Protein AF-A0A0B7BXR9-F1 (afdb_monomer_lite)

Foldseek 3Di:
DPPPPPVPPPPCPVPDDPPDPDDDDDDPVPDDPVNVVVVVVVVLCVVQVPFDLAADPLRQVLQVPDPHRCRVVVVVVLVVVLVVQLVVQCVVPVDPCRNVVSNVVSSSVSSVVNVVSSVVSVVVVVVVD

Structure (mmCIF, N/CA/C/O backbone):
data_AF-A0A0B7BXR9-F1
#
_entry.id   AF-A0A0B7BXR9-F1
#
loop_
_atom_site.group_PDB
_atom_site.id
_atom_site.type_symbol
_atom_site.label_atom_id
_atom_site.label_alt_id
_atom_site.label_comp_id
_atom_site.label_asym_id
_atom_site.label_entity_id
_atom_site.label_seq_id
_atom_site.pdbx_PDB_ins_code
_atom_site.Cartn_x
_atom_site.Cartn_y
_atom_site.Cartn_z
_atom_site.occupancy
_atom_site.B_iso_or_equiv
_atom_site.auth_seq_id
_atom_site.auth_comp_id
_atom_site.auth_asym_id
_atom_site.auth_atom_id
_atom_site.pdbx_PDB_model_num
ATOM 1 N N . ILE A 1 1 ? -30.630 -7.527 -10.917 1.00 45.28 1 ILE A N 1
ATOM 2 C CA . ILE A 1 1 ? -30.627 -7.238 -9.458 1.00 45.28 1 ILE A CA 1
ATOM 3 C C . ILE A 1 1 ? -29.203 -6.963 -8.946 1.00 45.28 1 ILE A C 1
ATOM 5 O O . ILE A 1 1 ? -29.059 -6.109 -8.092 1.00 45.28 1 ILE A O 1
ATOM 9 N N . LEU A 1 2 ? -28.155 -7.535 -9.559 1.00 44.16 2 LEU A N 1
ATOM 10 C CA . LEU A 1 2 ? -26.738 -7.329 -9.195 1.00 44.16 2 LEU A CA 1
ATOM 11 C C . LEU A 1 2 ? -26.055 -6.031 -9.702 1.00 44.16 2 LEU A C 1
ATOM 13 O O . LEU A 1 2 ? -24.852 -5.885 -9.550 1.00 44.16 2 LEU A O 1
ATOM 17 N N . SER A 1 3 ? -26.768 -5.101 -10.356 1.00 49.38 3 SER A N 1
ATOM 18 C CA . SER A 1 3 ? -26.153 -3.886 -10.942 1.00 49.38 3 SER A CA 1
ATOM 19 C C . SER A 1 3 ? -26.280 -2.633 -10.063 1.00 49.38 3 SER A C 1
ATOM 21 O O . SER A 1 3 ? -26.063 -1.5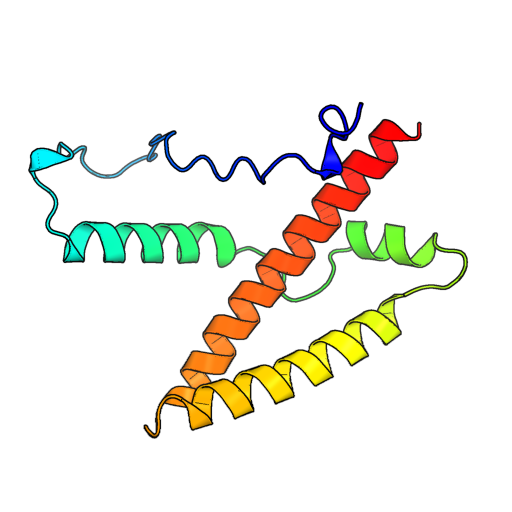24 -10.548 1.00 49.38 3 SER A O 1
ATOM 23 N N . LYS A 1 4 ? -26.714 -2.792 -8.806 1.00 53.91 4 LYS A N 1
ATOM 24 C CA . LYS A 1 4 ? -26.943 -1.692 -7.853 1.00 53.91 4 LYS A CA 1
ATOM 25 C C . LYS A 1 4 ? -25.991 -1.709 -6.653 1.00 53.91 4 LYS A C 1
ATOM 27 O O . LYS A 1 4 ? -26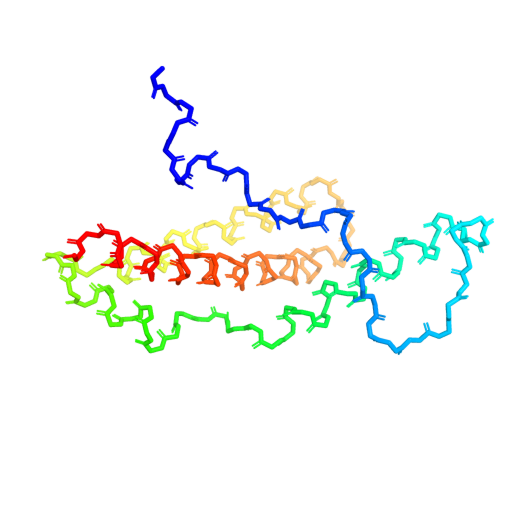.084 -0.813 -5.822 1.00 53.91 4 LYS A O 1
ATOM 32 N N . ASP A 1 5 ? -25.076 -2.674 -6.572 1.00 48.19 5 ASP A N 1
ATOM 33 C CA . ASP A 1 5 ? -24.078 -2.702 -5.506 1.00 48.19 5 ASP A CA 1
ATOM 34 C C . ASP A 1 5 ? -23.008 -1.638 -5.763 1.00 48.19 5 ASP A C 1
ATOM 36 O O . ASP A 1 5 ? -22.210 -1.736 -6.698 1.00 48.19 5 ASP A O 1
ATOM 40 N N . SER A 1 6 ? -22.991 -0.611 -4.913 1.00 53.78 6 SER A N 1
ATOM 41 C CA . SER A 1 6 ? -22.042 0.511 -4.945 1.00 53.78 6 SER A CA 1
ATOM 42 C C . SER A 1 6 ? -20.575 0.070 -4.913 1.00 53.78 6 SER A C 1
ATOM 44 O O . SER A 1 6 ? -19.710 0.783 -5.411 1.00 53.78 6 SER A O 1
ATOM 46 N N . HIS A 1 7 ? -20.303 -1.120 -4.375 1.00 58.62 7 HIS A N 1
ATOM 47 C CA . HIS A 1 7 ? -18.963 -1.702 -4.220 1.00 58.62 7 HIS A CA 1
ATOM 48 C C . HIS A 1 7 ? -18.454 -2.431 -5.460 1.00 58.62 7 HIS A C 1
ATOM 50 O O . HIS A 1 7 ? -17.263 -2.703 -5.570 1.00 58.62 7 HIS A O 1
ATOM 56 N N . LEU A 1 8 ? -19.353 -2.732 -6.400 1.00 49.50 8 LEU A N 1
ATOM 57 C CA . LEU A 1 8 ? -19.023 -3.284 -7.715 1.00 49.50 8 LEU A CA 1
ATOM 58 C C . LEU A 1 8 ? -18.946 -2.193 -8.787 1.00 49.50 8 LEU A C 1
ATOM 60 O O . LEU A 1 8 ? -18.731 -2.498 -9.963 1.00 49.50 8 LEU A O 1
ATOM 64 N N . MET A 1 9 ? -19.117 -0.923 -8.405 1.00 48.25 9 MET A N 1
ATOM 65 C CA . MET A 1 9 ? -18.860 0.175 -9.321 1.00 48.25 9 MET A CA 1
ATOM 66 C C . MET A 1 9 ? -17.375 0.142 -9.686 1.00 48.25 9 MET A C 1
ATOM 68 O O . MET A 1 9 ? -16.529 0.093 -8.787 1.00 48.25 9 MET A O 1
ATOM 72 N N . PRO A 1 10 ? -17.031 0.173 -10.987 1.00 48.69 10 PRO A N 1
ATOM 73 C CA . PRO A 1 10 ? -15.656 0.401 -11.383 1.00 48.69 10 PRO A CA 1
ATOM 74 C C . PRO A 1 10 ? -15.183 1.638 -10.632 1.00 48.69 10 PRO A C 1
ATOM 76 O O . PRO A 1 10 ? -15.917 2.633 -10.603 1.00 48.69 10 PRO A O 1
ATOM 79 N N . LEU A 1 11 ? -13.982 1.587 -10.043 1.00 42.59 11 LEU A N 1
ATOM 80 C CA . LEU A 1 11 ? -13.310 2.810 -9.625 1.00 42.59 11 LEU A CA 1
ATOM 81 C C . LEU A 1 11 ? -13.474 3.773 -10.799 1.00 42.59 11 LEU A C 1
ATOM 83 O O . LEU A 1 11 ? -13.011 3.472 -11.904 1.00 42.59 11 LEU A O 1
ATOM 87 N N . GLN A 1 12 ? -14.183 4.882 -10.584 1.00 45.84 12 GLN A N 1
ATOM 88 C CA . GLN A 1 12 ? -14.251 5.987 -11.531 1.00 45.84 12 GLN A CA 1
ATOM 89 C C . GLN A 1 12 ? -12.865 6.643 -11.510 1.00 45.84 12 GLN A C 1
ATOM 91 O O . GLN A 1 12 ? -12.694 7.793 -11.120 1.00 45.84 12 GLN A O 1
ATOM 96 N N . ILE A 1 13 ? -11.83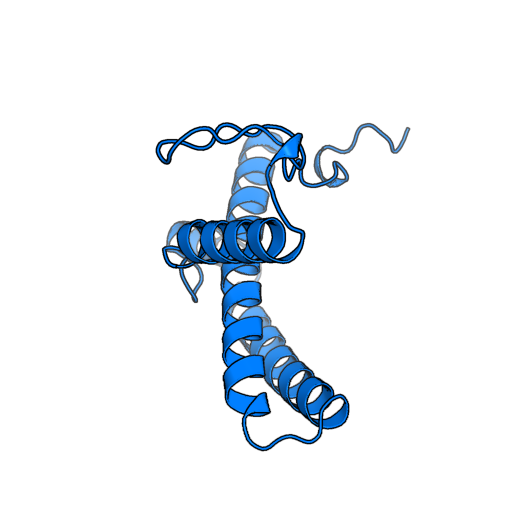4 5.877 -11.883 1.00 44.69 13 ILE A N 1
ATOM 97 C CA . ILE A 1 13 ? -10.592 6.403 -12.406 1.00 44.69 13 ILE A CA 1
ATOM 98 C C . ILE A 1 13 ? -11.080 7.125 -13.636 1.00 44.69 13 ILE A C 1
ATOM 100 O O . ILE A 1 13 ? -11.400 6.497 -14.646 1.00 44.69 13 ILE A O 1
ATOM 104 N N . ASN A 1 14 ? -11.267 8.426 -13.484 1.00 40.28 14 ASN A N 1
ATOM 105 C CA . ASN A 1 14 ? -11.776 9.275 -14.524 1.00 40.28 14 ASN A CA 1
ATOM 106 C C . ASN A 1 14 ? -10.744 9.248 -15.653 1.00 40.28 14 ASN A C 1
ATOM 108 O O . ASN A 1 14 ? -9.826 10.060 -15.698 1.00 40.28 14 ASN A O 1
ATOM 112 N N . ARG A 1 15 ? -10.837 8.251 -16.542 1.00 42.19 15 ARG A N 1
ATOM 113 C CA . ARG A 1 15 ? -9.960 8.147 -17.709 1.00 42.19 15 ARG A CA 1
ATOM 114 C C . ARG A 1 15 ? -10.224 9.293 -18.680 1.00 42.19 15 ARG A C 1
ATOM 116 O O . ARG A 1 15 ? -9.418 9.487 -19.574 1.00 42.19 15 ARG A O 1
ATOM 123 N N . PHE A 1 16 ? -11.281 10.079 -18.460 1.00 39.56 16 PHE A N 1
ATOM 124 C CA . PHE A 1 16 ? -11.580 11.309 -19.177 1.00 39.56 16 PHE A CA 1
ATOM 125 C C . PHE A 1 16 ? -12.312 12.329 -18.281 1.00 39.56 16 PHE A C 1
ATOM 127 O O . PHE A 1 16 ? -13.447 12.710 -18.535 1.00 39.56 16 PHE A O 1
ATOM 134 N N . SER A 1 17 ? -11.627 12.864 -17.271 1.00 36.34 17 SER A N 1
ATOM 135 C CA . SER A 1 17 ? -11.784 14.291 -16.961 1.00 36.34 17 SER A CA 1
ATOM 136 C C . SER A 1 17 ? -10.398 14.899 -16.853 1.00 36.34 17 SER A C 1
ATOM 138 O O . SER A 1 17 ? -9.810 15.021 -15.778 1.00 36.34 17 SER A O 1
ATOM 140 N N . SER A 1 18 ? -9.841 15.234 -18.008 1.00 42.09 18 SER A N 1
ATOM 141 C CA . SER A 1 18 ? -8.643 16.050 -18.116 1.00 42.09 18 SER A CA 1
ATOM 142 C C . SER A 1 18 ? -8.945 17.450 -17.578 1.00 42.09 18 SER A C 1
ATOM 144 O O . SER A 1 18 ? -9.225 18.376 -18.333 1.00 42.09 18 SER A O 1
ATOM 146 N N . GLN A 1 19 ? -8.888 17.622 -16.262 1.00 37.66 19 GLN A N 1
ATOM 147 C CA . GLN A 1 19 ? -8.613 18.920 -15.665 1.00 37.66 19 GLN A CA 1
ATOM 148 C C . GLN A 1 19 ? -7.216 18.861 -15.063 1.00 37.66 19 GLN A C 1
ATOM 150 O O . GLN A 1 19 ? -7.009 18.645 -13.875 1.00 37.66 19 GLN A O 1
ATOM 155 N N . CYS A 1 20 ? -6.237 19.020 -15.954 1.00 37.06 20 CYS A N 1
ATOM 156 C CA . CYS A 1 20 ? -4.868 19.330 -15.586 1.00 37.06 20 CYS A CA 1
ATOM 157 C C . CYS A 1 20 ? -4.851 20.752 -15.015 1.00 37.06 20 CYS A C 1
ATOM 159 O O . CYS A 1 20 ? -5.102 21.722 -15.736 1.00 37.06 20 CYS A O 1
ATOM 161 N N . ILE A 1 21 ? -4.556 20.879 -13.724 1.00 40.78 21 ILE A N 1
ATOM 162 C CA . ILE A 1 21 ? -4.152 22.153 -13.140 1.00 40.78 21 ILE A CA 1
ATOM 163 C C . ILE A 1 21 ? -2.700 22.389 -13.568 1.00 40.78 21 ILE A C 1
ATOM 165 O O . ILE A 1 21 ? -1.793 21.705 -13.114 1.00 40.78 21 ILE A O 1
ATOM 169 N N . GLY A 1 22 ? -2.514 23.363 -14.460 1.00 45.78 22 GLY A N 1
ATOM 170 C CA . GLY A 1 22 ? -1.288 24.154 -14.554 1.00 45.78 22 GLY A CA 1
ATOM 171 C C . GLY A 1 22 ? -0.075 23.519 -15.232 1.00 45.78 22 GLY A C 1
ATOM 172 O O . GLY A 1 22 ? 0.953 23.383 -14.591 1.00 45.78 22 GLY A O 1
ATOM 173 N N . GLN A 1 23 ? -0.142 23.254 -16.538 1.00 40.56 23 GLN A N 1
ATOM 174 C CA . GLN A 1 23 ? 0.999 23.406 -17.457 1.00 40.56 23 GLN A CA 1
ATOM 175 C C . GLN A 1 23 ? 0.467 23.471 -18.897 1.00 40.56 23 GLN A C 1
ATOM 177 O O . GLN A 1 23 ? -0.477 22.770 -19.249 1.00 40.56 23 GLN A O 1
ATOM 182 N N . SER A 1 24 ? 1.015 24.397 -19.683 1.00 43.41 24 SER A N 1
ATOM 183 C CA . SER A 1 24 ? 0.619 24.849 -21.027 1.00 43.41 24 SER A CA 1
ATOM 184 C C . SER A 1 24 ? -0.257 23.872 -21.823 1.00 43.41 24 SER A C 1
ATOM 186 O O . SER A 1 24 ? 0.190 22.801 -22.233 1.00 43.41 24 SER A O 1
ATOM 188 N N . LYS A 1 25 ? -1.504 24.282 -22.072 1.00 44.91 25 LYS A N 1
ATOM 189 C CA . LYS A 1 25 ? -2.553 23.540 -22.783 1.00 44.91 25 LYS A CA 1
ATOM 190 C C . LYS A 1 25 ? -2.162 23.316 -24.259 1.00 44.91 25 LYS A C 1
ATOM 192 O O . LYS A 1 25 ? -2.593 24.068 -25.125 1.00 44.91 25 LYS A O 1
ATOM 197 N N . LEU A 1 26 ? -1.321 22.318 -24.553 1.00 50.31 26 LEU A N 1
ATOM 198 C CA . LEU A 1 26 ? -1.182 21.786 -25.916 1.00 50.31 26 LEU A CA 1
ATOM 199 C C . LEU A 1 26 ? -2.390 20.891 -26.214 1.00 50.31 26 LEU A C 1
ATOM 201 O O . LEU A 1 26 ? -2.778 20.066 -25.386 1.00 50.31 26 LEU A O 1
ATOM 205 N N . LEU A 1 27 ? -2.994 21.082 -27.386 1.00 53.19 27 LEU A N 1
ATOM 206 C CA . LEU A 1 27 ? -4.148 20.306 -27.841 1.00 53.19 27 LEU A CA 1
ATOM 207 C C . LEU A 1 27 ? -3.769 18.820 -28.024 1.00 53.19 27 LEU A C 1
ATOM 209 O O . LEU A 1 27 ? -2.621 18.533 -28.371 1.00 53.19 27 LEU A O 1
ATOM 213 N N . PRO A 1 28 ? -4.713 17.872 -27.842 1.00 55.34 28 PRO A N 1
ATOM 214 C CA . PRO A 1 28 ? -4.466 16.427 -27.968 1.00 55.34 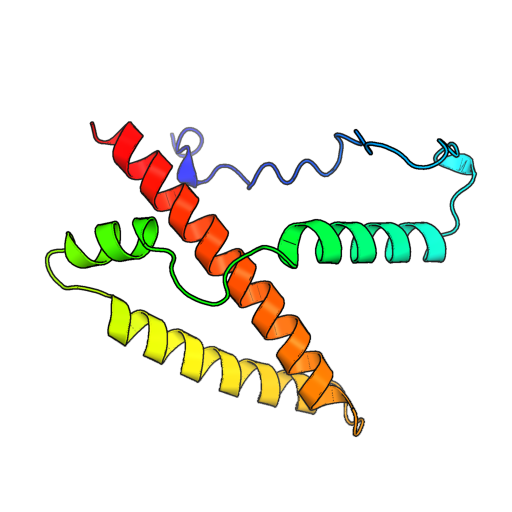28 PRO A CA 1
ATOM 215 C C . PRO A 1 28 ? -3.813 16.011 -29.295 1.00 55.34 28 PRO A C 1
ATOM 217 O O . PRO A 1 28 ? -3.048 15.054 -29.336 1.00 55.34 28 PRO A O 1
ATOM 220 N N . GLU A 1 29 ? -4.056 16.774 -30.361 1.00 55.41 29 GLU A N 1
ATOM 221 C CA . GLU A 1 29 ? -3.484 16.578 -31.699 1.00 55.41 29 GLU A CA 1
ATOM 222 C C . GLU A 1 29 ? -1.962 16.819 -31.767 1.00 55.41 29 GLU A C 1
ATOM 224 O O . GLU A 1 29 ? -1.322 16.461 -32.751 1.00 55.41 29 GLU A O 1
ATOM 229 N N . GLN A 1 30 ? -1.357 17.401 -30.725 1.00 61.44 30 GLN A N 1
ATOM 230 C CA . GLN A 1 30 ? 0.056 17.797 -30.693 1.00 61.44 30 GLN A CA 1
ATOM 231 C C . GLN A 1 30 ? 0.924 16.917 -29.776 1.00 61.44 30 GLN A C 1
ATOM 233 O O . GLN A 1 30 ? 2.101 17.218 -29.557 1.00 61.44 30 GLN A O 1
ATOM 238 N N . MET A 1 31 ? 0.373 15.846 -29.194 1.00 70.25 31 MET A N 1
ATOM 239 C CA . MET A 1 31 ? 1.127 14.971 -28.292 1.00 70.25 31 MET A CA 1
ATOM 240 C C . MET A 1 31 ? 1.627 13.719 -29.006 1.00 70.25 31 MET A C 1
ATOM 242 O O . MET A 1 31 ? 0.859 12.930 -29.546 1.00 70.25 31 MET A O 1
ATOM 246 N N . THR A 1 32 ? 2.938 13.492 -28.943 1.00 83.94 32 THR A N 1
ATOM 247 C CA . THR A 1 32 ? 3.520 12.213 -29.349 1.00 83.94 32 THR A CA 1
ATOM 248 C C . THR A 1 32 ? 3.192 11.130 -28.313 1.00 83.94 32 THR A C 1
ATOM 250 O O . THR A 1 32 ? 3.055 11.449 -27.126 1.00 83.94 32 THR A O 1
ATOM 253 N N . PRO A 1 33 ? 3.132 9.842 -28.703 1.00 80.38 33 PRO A N 1
ATOM 254 C CA . PRO A 1 33 ? 2.878 8.741 -27.769 1.00 80.38 33 PRO A CA 1
ATOM 255 C C . PRO A 1 33 ? 3.813 8.751 -26.553 1.00 80.38 33 PRO A C 1
ATOM 257 O O . PRO A 1 33 ? 3.376 8.548 -25.423 1.00 80.38 33 PRO A O 1
ATOM 260 N N . VAL A 1 34 ? 5.090 9.089 -26.765 1.00 85.69 34 VAL A N 1
ATOM 261 C CA . VAL A 1 34 ? 6.079 9.245 -25.687 1.00 85.69 34 VAL A CA 1
ATOM 262 C C . VAL A 1 34 ? 5.648 10.329 -24.696 1.00 85.69 34 VAL A C 1
ATOM 264 O O . VAL A 1 34 ? 5.682 10.104 -23.488 1.00 85.69 34 VAL A O 1
ATOM 267 N N . ARG A 1 35 ? 5.191 11.490 -25.182 1.00 81.50 35 ARG A N 1
ATOM 268 C CA . ARG A 1 35 ? 4.770 12.607 -24.325 1.00 81.50 35 ARG A CA 1
ATOM 269 C C . ARG A 1 35 ? 3.519 12.275 -23.510 1.00 81.50 35 ARG A C 1
ATOM 271 O O . ARG A 1 35 ? 3.426 12.691 -22.358 1.00 81.50 35 ARG A O 1
ATOM 278 N N . VAL A 1 36 ? 2.594 11.496 -24.073 1.00 82.81 36 VAL A N 1
ATOM 279 C CA . VAL A 1 36 ? 1.403 11.003 -23.355 1.00 82.81 36 VAL A CA 1
ATOM 280 C C . VAL A 1 36 ? 1.795 10.048 -22.225 1.00 82.81 36 VAL A C 1
ATOM 282 O O . VAL A 1 36 ? 1.323 10.197 -21.095 1.00 82.81 36 VAL A O 1
ATOM 285 N N . VAL A 1 37 ? 2.684 9.089 -22.504 1.00 84.25 37 VAL A N 1
ATOM 286 C CA . VAL A 1 37 ? 3.156 8.122 -21.500 1.00 84.25 37 VAL A CA 1
ATOM 287 C C . VAL A 1 37 ? 3.883 8.834 -20.363 1.00 84.25 37 VAL A C 1
ATOM 289 O O . VAL A 1 37 ? 3.557 8.605 -19.201 1.00 84.25 37 VAL A O 1
ATOM 292 N N . VAL A 1 38 ? 4.810 9.742 -20.681 1.00 83.69 38 VAL A N 1
ATOM 293 C CA . VAL A 1 38 ? 5.556 10.507 -19.667 1.00 83.69 38 VAL A CA 1
ATOM 294 C C . VAL A 1 38 ? 4.614 11.337 -18.798 1.00 83.69 38 VAL A C 1
ATOM 296 O O . VAL A 1 38 ? 4.728 11.278 -17.577 1.00 83.69 38 VAL A O 1
ATOM 299 N N . GLY A 1 39 ? 3.641 12.035 -19.395 1.00 83.19 39 GLY A N 1
ATOM 300 C CA . GLY A 1 39 ? 2.654 12.805 -18.632 1.00 83.19 39 GLY A CA 1
ATOM 301 C C . GLY A 1 39 ? 1.818 11.930 -17.691 1.00 83.19 39 GLY A C 1
ATOM 302 O O . GLY A 1 39 ? 1.564 12.304 -16.550 1.00 83.19 39 GLY A O 1
ATOM 303 N N . THR A 1 40 ? 1.452 10.723 -18.129 1.00 82.88 40 THR A N 1
ATOM 304 C CA . THR A 1 40 ? 0.696 9.766 -17.302 1.00 82.88 40 THR A CA 1
ATOM 305 C C . THR A 1 40 ? 1.535 9.241 -16.135 1.00 82.88 40 THR A C 1
ATOM 307 O O . THR A 1 40 ? 1.038 9.136 -15.014 1.00 82.88 40 THR A O 1
ATOM 310 N N . VAL A 1 41 ? 2.813 8.936 -16.376 1.00 82.81 41 VAL A N 1
ATOM 311 C CA . VAL A 1 41 ? 3.749 8.499 -15.329 1.00 82.81 41 VAL A CA 1
ATOM 312 C C . VAL A 1 41 ? 3.990 9.614 -14.313 1.00 82.81 41 VAL A C 1
ATOM 314 O O . VAL A 1 41 ? 3.958 9.344 -13.116 1.00 82.81 41 VAL A O 1
ATOM 317 N N . GLN A 1 42 ? 4.173 10.857 -14.765 1.00 82.31 42 GLN A N 1
ATOM 318 C CA . GLN A 1 42 ? 4.344 12.021 -13.889 1.00 82.31 42 GLN A CA 1
ATOM 319 C C . GLN A 1 42 ? 3.115 12.245 -13.008 1.00 82.31 42 GLN A C 1
ATOM 321 O O . GLN A 1 42 ? 3.250 12.317 -11.791 1.00 82.31 42 GLN A O 1
ATOM 326 N N . LEU A 1 43 ? 1.915 12.240 -13.596 1.00 84.06 43 LEU A N 1
ATOM 327 C CA . LEU A 1 43 ? 0.663 12.358 -12.845 1.00 84.06 43 LEU A CA 1
ATOM 328 C C . LEU A 1 43 ? 0.542 11.263 -11.776 1.00 84.06 43 LEU A C 1
ATOM 330 O O . LEU A 1 43 ? 0.104 11.511 -10.651 1.00 84.06 43 LEU A O 1
ATOM 334 N N . LEU A 1 44 ? 0.932 10.037 -12.118 1.00 79.81 44 LEU A N 1
ATOM 335 C CA . LEU A 1 44 ? 0.937 8.921 -11.184 1.00 79.81 44 LEU A CA 1
ATOM 336 C C . LEU A 1 44 ? 2.014 9.084 -10.095 1.00 79.81 44 LEU A C 1
ATOM 338 O O . LEU A 1 44 ? 1.761 8.777 -8.939 1.00 79.81 44 LEU A O 1
ATOM 342 N N . GLN A 1 45 ? 3.185 9.638 -10.385 1.00 80.25 45 GLN A N 1
ATOM 343 C CA . GLN A 1 45 ? 4.166 9.948 -9.338 1.00 80.25 45 GLN A CA 1
ATOM 344 C C . GLN A 1 45 ? 3.677 11.066 -8.409 1.00 80.25 45 GLN A C 1
ATOM 346 O O . GLN A 1 45 ? 3.771 10.943 -7.189 1.00 80.25 45 GLN A O 1
ATOM 351 N N . GLU A 1 46 ? 3.101 12.134 -8.954 1.00 81.75 46 GLU A N 1
ATOM 352 C CA . GLU A 1 46 ? 2.604 13.276 -8.181 1.00 81.75 46 GLU A CA 1
ATOM 353 C C . GLU A 1 46 ? 1.483 12.879 -7.220 1.00 81.75 46 GLU A C 1
ATOM 355 O O . GLU A 1 46 ? 1.534 13.221 -6.037 1.00 81.75 46 GLU A O 1
ATOM 360 N N . ASN A 1 47 ? 0.504 12.105 -7.696 1.00 80.25 47 ASN A N 1
ATOM 361 C CA . ASN A 1 47 ? -0.628 11.689 -6.869 1.00 80.25 47 ASN A CA 1
ATOM 362 C C . ASN A 1 47 ? -0.236 10.680 -5.783 1.00 80.25 47 ASN A C 1
ATOM 364 O O . ASN A 1 47 ? -0.835 10.670 -4.710 1.00 80.25 47 ASN A O 1
ATOM 368 N N . PHE A 1 48 ? 0.761 9.834 -6.046 1.00 79.75 48 PHE A N 1
ATOM 369 C CA . PHE A 1 48 ? 1.088 8.716 -5.163 1.00 79.75 48 PHE A CA 1
ATOM 370 C C . PHE A 1 48 ? 2.318 8.969 -4.292 1.00 79.75 48 PHE A C 1
ATOM 372 O O . PHE A 1 48 ? 2.475 8.311 -3.269 1.00 79.75 48 PHE A O 1
ATOM 379 N N . SER A 1 49 ? 3.172 9.937 -4.631 1.00 76.12 49 SER A N 1
ATOM 380 C CA . SER A 1 49 ? 4.345 10.310 -3.822 1.00 76.12 49 SER A CA 1
ATOM 381 C C . SER A 1 49 ? 3.981 10.687 -2.384 1.00 76.12 49 SER A C 1
ATOM 383 O O . SER A 1 49 ? 4.752 10.407 -1.470 1.00 76.12 49 SER A O 1
ATOM 385 N N . LYS A 1 50 ? 2.789 11.261 -2.182 1.00 80.69 50 LYS A N 1
ATOM 386 C CA . LYS A 1 50 ? 2.275 11.709 -0.879 1.00 80.69 50 LYS A CA 1
ATOM 387 C C . LYS A 1 50 ? 1.462 10.651 -0.127 1.00 80.69 50 LYS A C 1
ATOM 389 O O . LYS A 1 50 ? 1.036 10.911 0.994 1.00 80.69 50 LYS A O 1
ATOM 394 N N . LEU A 1 51 ? 1.190 9.498 -0.740 1.00 86.56 51 LEU A N 1
ATOM 395 C CA . LEU A 1 51 ? 0.411 8.442 -0.097 1.00 86.56 51 LEU A CA 1
ATOM 396 C C . LEU A 1 51 ? 1.275 7.656 0.902 1.00 86.56 51 LEU A C 1
ATOM 398 O O . LEU A 1 51 ? 2.457 7.423 0.628 1.00 86.56 51 LEU A O 1
ATOM 402 N N . PRO A 1 52 ? 0.694 7.227 2.037 1.00 83.44 52 PRO A N 1
ATOM 403 C CA . PRO A 1 52 ? 1.428 6.489 3.054 1.00 83.44 52 PRO A CA 1
ATOM 404 C C . PRO A 1 52 ? 1.721 5.051 2.596 1.00 83.44 52 PRO A C 1
ATOM 406 O O . PRO A 1 52 ? 0.917 4.427 1.904 1.00 83.44 52 PRO A O 1
ATOM 409 N N . GLU A 1 53 ? 2.882 4.528 2.997 1.00 89.44 53 GLU A N 1
ATOM 410 C CA . GLU A 1 53 ? 3.299 3.127 2.775 1.00 89.44 53 GLU A CA 1
ATOM 411 C C . GLU A 1 53 ? 2.773 2.181 3.860 1.00 89.44 53 GLU A C 1
ATOM 413 O O . GLU A 1 53 ? 2.906 0.967 3.747 1.00 89.44 53 GLU A O 1
ATOM 418 N N . GLU A 1 54 ? 2.136 2.746 4.882 1.00 92.56 54 GLU A N 1
ATOM 419 C CA . GLU A 1 54 ? 1.557 2.066 6.034 1.00 92.56 54 GLU A CA 1
ATOM 420 C C . GLU A 1 54 ? 0.088 2.484 6.211 1.00 92.56 54 GLU A C 1
ATOM 422 O O . GLU A 1 54 ? -0.322 3.537 5.700 1.00 92.56 54 GLU A O 1
ATOM 427 N N . PRO A 1 55 ? -0.733 1.687 6.920 1.00 94.00 55 PRO A N 1
ATOM 428 C CA . PRO A 1 55 ? -2.081 2.110 7.271 1.00 94.00 55 PRO A CA 1
ATOM 429 C C . PRO A 1 55 ? -2.026 3.403 8.093 1.00 94.00 55 PRO A C 1
ATOM 431 O O . PRO A 1 55 ? -1.301 3.505 9.081 1.00 94.00 55 PRO A O 1
ATOM 434 N N . ASN A 1 56 ? -2.798 4.410 7.682 1.00 91.75 56 ASN A N 1
ATOM 435 C CA . ASN A 1 56 ? -2.911 5.646 8.450 1.00 91.75 56 ASN A CA 1
ATOM 436 C C . ASN A 1 56 ? -3.728 5.421 9.735 1.00 91.75 56 ASN A C 1
ATOM 438 O O . ASN A 1 56 ? -4.430 4.420 9.872 1.00 91.75 56 ASN A O 1
ATOM 442 N N . GLU A 1 57 ? -3.688 6.384 10.659 1.00 93.62 57 GLU A N 1
ATOM 443 C CA . GLU A 1 57 ? -4.398 6.299 11.947 1.00 93.62 57 GLU A CA 1
ATOM 444 C C . GLU A 1 57 ? -5.883 5.948 11.789 1.00 93.62 57 GLU A C 1
ATOM 446 O O . GLU A 1 57 ? -6.433 5.156 12.555 1.00 93.62 57 GLU A O 1
ATOM 451 N N . LYS A 1 58 ? -6.530 6.486 10.749 1.00 93.19 58 LYS A N 1
ATOM 452 C CA . LYS A 1 58 ? -7.935 6.209 10.455 1.00 93.19 58 LYS A CA 1
ATOM 453 C C . LYS A 1 58 ? -8.162 4.741 10.098 1.00 93.19 58 LYS A C 1
ATOM 455 O O . LYS 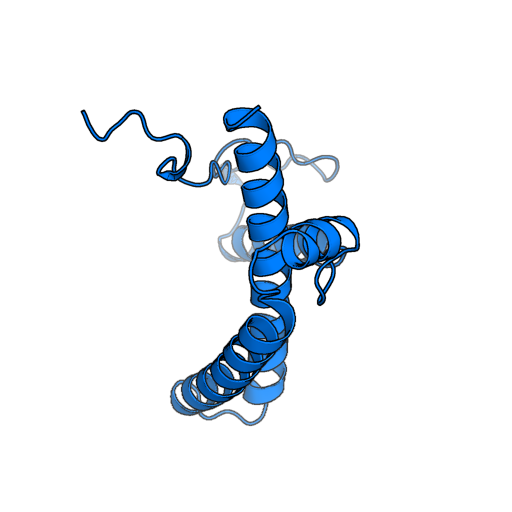A 1 58 ? -9.043 4.113 10.681 1.00 93.19 58 LYS A O 1
ATOM 460 N N . LEU A 1 59 ? -7.367 4.188 9.185 1.00 95.44 59 LEU A N 1
ATOM 461 C CA . LEU A 1 59 ? -7.447 2.784 8.792 1.00 95.44 59 LEU A CA 1
ATOM 462 C C . LEU A 1 59 ? -7.117 1.850 9.963 1.00 95.44 59 LEU A C 1
ATOM 464 O O . LEU A 1 59 ? -7.855 0.899 10.211 1.00 95.44 59 LEU A O 1
ATOM 468 N N . THR A 1 60 ? -6.094 2.183 10.749 1.00 96.44 60 THR A N 1
ATOM 469 C CA . THR A 1 60 ? -5.753 1.461 11.982 1.00 96.44 60 THR A CA 1
ATOM 470 C C . THR A 1 60 ? -6.917 1.460 12.976 1.00 96.44 60 THR A C 1
ATOM 472 O O . THR A 1 60 ? -7.220 0.428 13.572 1.00 96.44 60 THR A O 1
ATOM 475 N N . SER A 1 61 ? -7.646 2.574 13.103 1.00 96.25 61 SER A N 1
ATOM 476 C CA . SER A 1 61 ? -8.830 2.634 13.968 1.00 96.25 61 SER A CA 1
ATOM 477 C C . SER A 1 61 ? -9.970 1.720 13.500 1.00 96.25 61 SER A C 1
ATOM 479 O O . SER A 1 61 ? -10.737 1.239 14.333 1.00 96.25 61 SER A O 1
ATOM 481 N N . TYR A 1 62 ? -10.100 1.464 12.191 1.00 96.06 62 TYR A N 1
ATOM 482 C CA . TYR A 1 62 ? -11.059 0.480 11.681 1.00 96.06 62 TYR A CA 1
ATOM 483 C C . TYR A 1 62 ? -10.619 -0.942 12.031 1.00 96.06 62 TYR A C 1
ATOM 485 O O . TYR A 1 62 ? -11.441 -1.719 12.509 1.00 96.06 62 TYR A O 1
ATOM 493 N N . PHE A 1 63 ? -9.332 -1.261 11.866 1.00 97.19 63 PHE A N 1
ATOM 494 C CA . PHE A 1 63 ? -8.780 -2.578 12.200 1.00 97.19 63 PHE A CA 1
ATOM 495 C C . PHE A 1 63 ? -8.996 -2.944 13.672 1.00 97.19 63 PHE A C 1
ATOM 497 O O . PHE A 1 63 ? -9.491 -4.028 13.971 1.00 97.19 63 PHE A O 1
ATOM 504 N N . GLN A 1 64 ? -8.743 -2.006 14.583 1.00 96.56 64 GLN A N 1
ATOM 505 C CA . GLN A 1 64 ? -8.919 -2.207 16.027 1.00 96.56 64 GLN A CA 1
ATOM 506 C C . GLN A 1 64 ? -10.384 -2.381 16.459 1.00 96.56 64 GLN A C 1
ATOM 508 O O . GLN A 1 64 ? -10.650 -2.870 17.555 1.00 96.56 64 GLN A O 1
ATOM 513 N N . LYS A 1 65 ? -11.344 -1.969 15.622 1.00 95.00 65 LYS A N 1
ATOM 514 C CA . LYS A 1 65 ? -12.784 -2.157 15.868 1.00 95.00 65 LYS A CA 1
ATOM 515 C C . LYS A 1 65 ? -13.299 -3.505 15.363 1.00 95.00 65 LYS A C 1
ATOM 517 O O . LYS A 1 65 ? -14.434 -3.866 15.674 1.00 95.00 65 LYS A O 1
ATOM 522 N N . CYS A 1 66 ? -12.516 -4.239 14.575 1.00 95.44 66 CYS A N 1
ATOM 523 C CA . CYS A 1 66 ? -12.885 -5.580 14.143 1.00 95.44 66 CYS A CA 1
ATOM 524 C C . CYS A 1 66 ? -12.877 -6.551 15.336 1.00 95.44 66 CYS A C 1
ATOM 526 O O . CYS A 1 66 ? -12.071 -6.418 16.252 1.00 95.44 66 CYS A O 1
ATOM 528 N N . THR A 1 67 ? -13.739 -7.576 15.304 1.00 96.88 67 THR A N 1
ATOM 529 C CA . THR A 1 67 ? -13.769 -8.642 16.330 1.00 96.88 67 THR A CA 1
ATOM 530 C C . THR A 1 67 ? -12.407 -9.318 16.503 1.00 96.88 67 THR A C 1
ATOM 532 O O . THR A 1 67 ? -12.040 -9.713 17.606 1.00 96.88 67 THR A O 1
ATOM 535 N N . GLN A 1 68 ? -11.657 -9.427 15.408 1.00 97.19 68 GLN A N 1
ATOM 536 C CA . GLN A 1 68 ? -10.255 -9.806 15.389 1.00 97.19 68 GLN A CA 1
ATOM 537 C C . GLN A 1 68 ? -9.509 -8.755 14.567 1.00 97.19 68 GLN A C 1
ATOM 539 O O . GLN A 1 68 ? -9.852 -8.544 13.404 1.00 97.19 68 GLN A O 1
ATOM 544 N N . ASP A 1 69 ? -8.518 -8.097 15.169 1.00 97.06 69 ASP A N 1
ATOM 545 C CA . ASP A 1 69 ? -7.705 -7.086 14.490 1.00 97.06 69 ASP A CA 1
ATOM 546 C C . ASP A 1 69 ? -6.911 -7.738 13.335 1.00 97.06 69 ASP A C 1
ATOM 548 O O . ASP A 1 69 ? -6.095 -8.635 13.580 1.00 97.06 69 ASP A O 1
ATOM 552 N N . PRO A 1 70 ? -7.137 -7.330 12.070 1.00 97.56 70 PRO A N 1
ATOM 553 C CA . PRO A 1 70 ? -6.490 -7.937 10.913 1.00 97.56 70 PRO A CA 1
ATOM 554 C C . PRO A 1 70 ? -5.061 -7.431 10.659 1.00 97.56 70 PRO A C 1
ATOM 556 O O . PRO A 1 70 ? -4.435 -7.896 9.705 1.00 97.56 70 PRO A O 1
ATOM 559 N N . SER A 1 71 ? -4.537 -6.490 11.454 1.00 96.50 71 SER A N 1
ATOM 560 C CA . SER A 1 71 ? -3.285 -5.770 11.168 1.00 96.50 71 SER A CA 1
ATOM 561 C C . SER A 1 71 ? -2.100 -6.694 10.878 1.00 96.50 71 SER A C 1
ATOM 563 O O . SER A 1 71 ? -1.416 -6.513 9.871 1.00 96.50 71 SER A O 1
ATOM 565 N N . GLU A 1 72 ? -1.869 -7.706 11.716 1.00 97.00 72 GLU A N 1
ATOM 566 C CA . GLU A 1 72 ? -0.741 -8.631 11.529 1.00 97.00 72 GLU A CA 1
ATOM 567 C C . GLU A 1 72 ? -0.937 -9.542 10.314 1.00 97.00 72 GLU A C 1
ATOM 569 O O . GLU A 1 72 ? -0.028 -9.686 9.500 1.00 97.00 72 GLU A O 1
ATOM 574 N N . ASN A 1 73 ? -2.149 -10.059 10.103 1.00 97.75 73 ASN A N 1
ATOM 575 C CA . ASN A 1 73 ? -2.457 -10.883 8.931 1.00 97.75 73 ASN A CA 1
ATOM 576 C C . ASN A 1 73 ? -2.262 -10.094 7.620 1.00 97.75 73 ASN A C 1
ATOM 578 O O . ASN A 1 73 ? -1.677 -10.585 6.655 1.00 97.75 73 ASN A O 1
ATOM 582 N N . ILE A 1 74 ? -2.679 -8.824 7.591 1.00 97.50 74 ILE A N 1
ATOM 583 C CA . ILE A 1 74 ? -2.457 -7.937 6.441 1.00 97.50 74 ILE A CA 1
ATOM 584 C C . ILE A 1 74 ? -0.954 -7.744 6.179 1.00 97.50 74 ILE A C 1
ATOM 586 O O . ILE A 1 74 ? -0.525 -7.818 5.023 1.00 97.50 74 ILE A O 1
ATOM 590 N N . LYS A 1 75 ? -0.139 -7.540 7.223 1.00 96.88 75 LYS A N 1
ATOM 591 C CA . LYS A 1 75 ? 1.325 -7.421 7.086 1.00 96.88 75 LYS A CA 1
ATOM 592 C C . LYS A 1 75 ? 1.953 -8.701 6.533 1.00 96.88 75 LYS A C 1
ATOM 594 O O . LYS A 1 75 ? 2.804 -8.622 5.643 1.00 96.88 75 LYS A O 1
ATOM 599 N N . GLU A 1 76 ? 1.529 -9.866 7.016 1.00 98.06 76 GLU A N 1
ATOM 600 C CA . GLU A 1 76 ? 2.007 -11.167 6.533 1.00 98.06 76 GLU A CA 1
ATOM 601 C C . GLU A 1 76 ? 1.684 -11.372 5.049 1.00 98.06 76 GLU A C 1
ATOM 603 O O . GLU A 1 76 ? 2.577 -11.700 4.258 1.00 98.06 76 GLU A O 1
ATOM 608 N N . ILE A 1 77 ? 0.439 -11.089 4.653 1.00 97.94 77 ILE A N 1
ATOM 609 C CA . ILE A 1 77 ? -0.012 -11.148 3.259 1.00 97.94 77 ILE A CA 1
ATOM 610 C C . ILE A 1 77 ? 0.845 -10.224 2.386 1.00 97.94 77 ILE A C 1
ATOM 612 O O . ILE A 1 77 ? 1.401 -10.670 1.382 1.00 97.94 77 ILE A O 1
ATOM 616 N N . ILE A 1 78 ? 1.027 -8.959 2.773 1.00 98.00 78 ILE A N 1
ATOM 617 C CA . ILE A 1 78 ? 1.823 -7.993 1.997 1.00 98.00 78 ILE A CA 1
ATOM 618 C C . ILE A 1 78 ? 3.284 -8.434 1.876 1.00 98.00 78 ILE A C 1
ATOM 620 O O . ILE A 1 78 ? 3.865 -8.328 0.794 1.00 98.00 78 ILE A O 1
ATOM 624 N N . SER A 1 79 ? 3.874 -8.965 2.948 1.00 97.56 79 SER A N 1
ATOM 625 C CA . SER A 1 79 ? 5.245 -9.487 2.941 1.00 97.56 79 SER A CA 1
ATOM 626 C C . SER A 1 79 ? 5.405 -10.647 1.953 1.00 97.56 79 SER A C 1
ATOM 628 O O . SER A 1 79 ? 6.339 -10.661 1.142 1.00 97.56 79 SER A O 1
ATOM 630 N N . LEU A 1 80 ? 4.460 -11.593 1.959 1.00 98.00 80 LEU A N 1
ATOM 631 C CA . LEU A 1 80 ? 4.442 -12.710 1.016 1.00 98.00 80 LEU A CA 1
ATOM 632 C C . LEU A 1 80 ? 4.233 -12.235 -0.430 1.00 98.00 80 LEU A C 1
ATOM 634 O O . LEU A 1 80 ? 4.939 -12.691 -1.338 1.00 98.00 80 LEU A O 1
ATOM 638 N N . LEU A 1 81 ? 3.308 -11.296 -0.649 1.00 97.88 81 LEU A N 1
ATOM 639 C CA . LEU A 1 81 ? 3.067 -10.710 -1.966 1.00 97.88 81 LEU A CA 1
ATOM 640 C C . LEU A 1 81 ? 4.300 -9.972 -2.484 1.00 97.88 81 LEU A C 1
ATOM 642 O O . LEU A 1 81 ? 4.637 -10.152 -3.651 1.00 97.88 81 LEU A O 1
ATOM 646 N N . LYS A 1 82 ? 5.002 -9.198 -1.644 1.00 96.88 82 LYS A N 1
ATOM 647 C CA . LYS A 1 82 ? 6.225 -8.481 -2.042 1.00 96.88 82 LYS A CA 1
ATOM 648 C C . LYS A 1 82 ? 7.275 -9.457 -2.560 1.00 96.88 82 LYS A C 1
ATOM 650 O O . LYS A 1 82 ? 7.777 -9.287 -3.670 1.00 96.88 82 LYS A O 1
ATOM 655 N N . LYS A 1 83 ? 7.565 -10.506 -1.783 1.00 96.69 83 LYS A N 1
ATOM 656 C CA . LYS A 1 83 ? 8.536 -11.546 -2.161 1.00 96.69 83 LYS A CA 1
ATOM 657 C C . LYS A 1 83 ? 8.154 -12.212 -3.482 1.00 96.69 83 LYS A C 1
ATOM 659 O O . LYS A 1 83 ? 8.982 -12.317 -4.383 1.00 96.69 83 LYS A O 1
ATOM 664 N N . THR A 1 84 ? 6.888 -12.607 -3.610 1.00 96.62 84 THR A N 1
ATOM 665 C CA . THR A 1 84 ? 6.373 -13.269 -4.816 1.00 96.62 84 THR A CA 1
ATOM 666 C C . THR A 1 84 ? 6.446 -12.348 -6.031 1.00 96.62 84 THR A C 1
ATOM 668 O O . THR A 1 84 ? 6.909 -12.762 -7.090 1.00 96.62 84 THR A O 1
ATOM 671 N N . PHE A 1 85 ? 6.034 -11.089 -5.877 1.00 95.62 85 PHE A N 1
ATOM 672 C CA . PHE A 1 85 ? 6.044 -10.096 -6.944 1.00 95.62 85 PHE A CA 1
ATOM 673 C C . PHE A 1 85 ? 7.458 -9.848 -7.464 1.00 95.62 85 PHE A C 1
ATOM 675 O O . PHE A 1 85 ? 7.675 -9.945 -8.668 1.00 95.62 85 PHE A O 1
ATOM 682 N N . ILE A 1 86 ? 8.420 -9.578 -6.576 1.00 93.38 86 ILE A N 1
ATOM 683 C CA . ILE A 1 86 ? 9.810 -9.299 -6.965 1.00 93.38 86 ILE A CA 1
ATOM 684 C C . ILE A 1 86 ? 10.416 -10.503 -7.688 1.00 93.38 86 ILE A C 1
ATOM 686 O O . ILE A 1 86 ? 10.970 -10.339 -8.773 1.00 93.38 86 ILE A O 1
ATOM 690 N N . HIS A 1 87 ? 10.238 -11.708 -7.140 1.00 92.06 87 HIS A N 1
ATOM 691 C CA . HIS A 1 87 ? 10.739 -12.936 -7.755 1.00 92.06 87 HIS A CA 1
ATOM 692 C C . HIS A 1 87 ? 10.181 -13.133 -9.173 1.00 92.06 87 HIS A C 1
ATOM 694 O O . HIS A 1 87 ? 10.936 -13.328 -10.123 1.00 92.06 87 HIS A O 1
ATOM 700 N N . GLN A 1 88 ? 8.860 -13.027 -9.348 1.00 92.31 88 GLN A N 1
ATOM 701 C CA . GLN A 1 88 ? 8.238 -13.184 -10.668 1.00 92.31 88 GLN A CA 1
ATOM 702 C C . GLN A 1 88 ? 8.648 -12.070 -11.638 1.00 92.31 88 GLN A C 1
ATOM 704 O O . GLN A 1 88 ? 8.867 -12.316 -12.822 1.00 92.31 88 GLN A O 1
ATOM 709 N N . TYR A 1 89 ? 8.794 -10.845 -11.140 1.00 89.69 89 TYR A N 1
ATOM 710 C CA . TYR A 1 89 ? 9.214 -9.707 -11.947 1.00 89.69 89 TYR A CA 1
ATOM 711 C C . TYR A 1 89 ? 10.638 -9.891 -12.498 1.00 89.69 89 TYR A C 1
ATOM 713 O O . TYR A 1 89 ? 10.881 -9.612 -13.673 1.00 89.69 89 TYR A O 1
ATOM 721 N N . GLN A 1 90 ? 11.558 -10.417 -11.682 1.00 87.62 90 GLN A N 1
ATOM 722 C CA . GLN A 1 90 ? 12.925 -10.749 -12.097 1.00 87.62 90 GLN A CA 1
ATOM 723 C C . GLN A 1 90 ? 12.963 -11.876 -13.140 1.00 87.62 90 GLN A C 1
ATOM 725 O O . GLN A 1 90 ? 13.721 -11.786 -14.104 1.00 87.62 90 GLN A O 1
ATOM 730 N N . LEU A 1 91 ? 12.126 -12.910 -12.994 1.00 87.00 91 LEU A N 1
ATOM 731 C CA . LEU A 1 91 ? 12.049 -14.007 -13.970 1.00 87.00 91 LEU A CA 1
ATOM 732 C C . LEU A 1 91 ? 11.590 -13.537 -15.357 1.00 87.00 91 LEU A C 1
ATOM 734 O O . LEU A 1 91 ? 12.068 -14.038 -16.373 1.00 87.00 91 LEU A O 1
ATOM 738 N N . CYS A 1 92 ? 10.686 -12.560 -15.410 1.00 80.12 92 CYS A N 1
ATOM 739 C CA . CYS A 1 92 ? 10.148 -12.028 -16.662 1.00 80.12 92 CYS A CA 1
ATOM 740 C C . CYS A 1 92 ? 11.097 -11.058 -17.391 1.00 80.12 92 CYS A C 1
ATOM 742 O O . CYS A 1 92 ? 10.843 -10.723 -18.548 1.00 80.12 92 CYS A O 1
ATOM 744 N N . SER A 1 93 ? 12.160 -10.575 -16.740 1.00 67.50 93 SER A N 1
ATOM 745 C CA . SER A 1 93 ? 13.096 -9.608 -17.321 1.00 67.50 93 SER A CA 1
ATOM 746 C C . SER A 1 93 ? 14.494 -9.773 -16.706 1.00 67.50 93 SER A C 1
ATOM 748 O O . SER A 1 93 ? 14.760 -9.235 -15.632 1.00 67.50 93 SER A O 1
ATOM 750 N N . PRO A 1 94 ? 15.420 -10.504 -17.349 1.00 63.16 94 PRO A N 1
ATOM 751 C CA . PRO A 1 94 ? 16.721 -10.836 -16.767 1.00 63.16 94 PRO A CA 1
ATOM 752 C C . PRO A 1 94 ? 17.749 -9.699 -16.932 1.00 63.16 94 PRO A C 1
ATOM 754 O O . PRO A 1 94 ? 18.787 -9.874 -17.567 1.00 63.16 94 PRO A O 1
ATOM 757 N N . SER A 1 95 ? 17.477 -8.513 -16.374 1.00 74.44 95 SER A N 1
ATOM 758 C CA . SER A 1 95 ? 18.456 -7.414 -16.304 1.00 74.44 95 SER A CA 1
ATOM 759 C C . SER A 1 95 ? 18.780 -7.016 -14.861 1.00 74.44 95 SER A C 1
ATOM 761 O O . SER A 1 95 ? 17.929 -7.058 -13.977 1.00 74.44 95 SER A O 1
ATOM 763 N N . THR A 1 96 ? 20.018 -6.578 -14.619 1.00 64.94 96 THR A N 1
ATOM 764 C CA . THR A 1 96 ? 20.589 -6.342 -13.277 1.00 64.94 96 THR A CA 1
ATOM 765 C C . THR A 1 96 ? 19.855 -5.277 -12.447 1.00 64.94 96 THR A C 1
ATOM 767 O O . THR A 1 96 ? 19.939 -5.277 -11.227 1.00 64.94 96 THR A O 1
ATOM 770 N N . SER A 1 97 ? 19.108 -4.371 -13.084 1.00 72.44 97 SER A N 1
ATOM 771 C CA . SER A 1 97 ? 18.376 -3.273 -12.433 1.00 72.44 97 SER A CA 1
ATOM 772 C C . SER A 1 97 ? 16.920 -3.594 -12.052 1.00 72.44 97 SER A C 1
ATOM 774 O O . SER A 1 97 ? 16.189 -2.694 -11.650 1.00 72.44 97 SER A O 1
ATOM 776 N N . GLN A 1 98 ? 16.450 -4.836 -12.202 1.00 80.88 98 GLN A N 1
ATOM 777 C CA . GLN A 1 98 ? 15.007 -5.121 -12.111 1.00 80.88 98 GLN A CA 1
ATOM 778 C C . GLN A 1 98 ? 14.484 -5.271 -10.688 1.00 80.88 98 GLN A C 1
ATOM 780 O O . GLN A 1 98 ? 13.296 -5.056 -10.478 1.00 80.88 98 GLN A O 1
ATOM 785 N N . GLU A 1 99 ? 15.337 -5.583 -9.712 1.00 87.12 99 GLU A N 1
ATOM 786 C CA . GLU A 1 99 ? 14.908 -5.664 -8.312 1.00 87.12 99 GLU A CA 1
ATOM 787 C C . GLU A 1 99 ? 14.446 -4.300 -7.799 1.00 87.12 99 GLU A C 1
ATOM 789 O O . GLU A 1 99 ? 13.314 -4.162 -7.350 1.00 87.12 99 GLU A O 1
ATOM 794 N N . THR A 1 100 ? 15.267 -3.263 -7.976 1.00 89.56 100 THR A N 1
ATOM 795 C CA . THR A 1 100 ? 14.937 -1.901 -7.534 1.00 89.56 100 THR A CA 1
ATOM 796 C C . THR A 1 100 ? 13.699 -1.357 -8.245 1.00 89.56 100 THR A C 1
ATOM 798 O O . THR A 1 100 ? 12.851 -0.719 -7.623 1.00 89.56 100 THR A O 1
ATOM 801 N N . VAL A 1 101 ? 13.541 -1.652 -9.540 1.00 90.25 101 VAL A N 1
ATOM 802 C CA . VAL A 1 101 ? 12.339 -1.282 -10.302 1.00 90.25 101 VAL A CA 1
ATOM 803 C C . VAL A 1 101 ? 11.110 -2.057 -9.815 1.00 90.25 101 VAL A C 1
ATOM 805 O O . VAL A 1 101 ? 10.030 -1.471 -9.700 1.00 90.25 101 VAL A O 1
ATOM 808 N N . ALA A 1 102 ? 11.246 -3.350 -9.510 1.00 92.50 102 ALA A N 1
ATOM 809 C CA . ALA A 1 102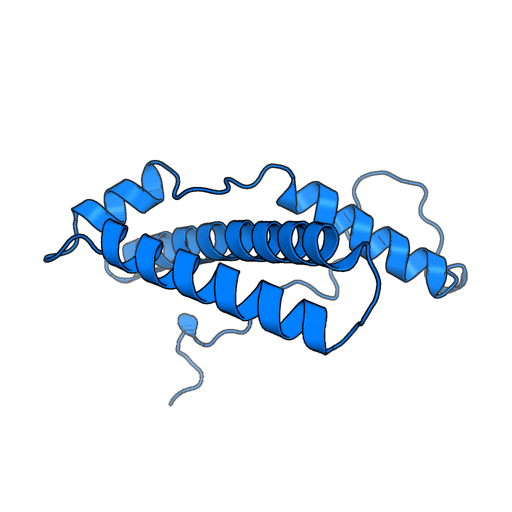 ? 10.165 -4.154 -8.945 1.00 92.50 102 ALA A CA 1
ATOM 810 C C . ALA A 1 102 ? 9.728 -3.605 -7.585 1.00 92.50 102 ALA A C 1
ATOM 812 O O . ALA A 1 102 ? 8.533 -3.435 -7.353 1.00 92.50 102 ALA A O 1
ATOM 813 N N . GLU A 1 103 ? 10.678 -3.263 -6.717 1.00 93.44 103 GLU A N 1
ATOM 814 C CA . GLU A 1 103 ? 10.390 -2.662 -5.417 1.00 93.44 103 GLU A CA 1
ATOM 815 C C . GLU A 1 103 ? 9.649 -1.335 -5.557 1.00 93.44 103 GLU A C 1
ATOM 817 O O . GLU A 1 103 ? 8.597 -1.164 -4.946 1.00 93.44 103 GLU A O 1
ATOM 822 N N . GLN A 1 104 ? 10.120 -0.435 -6.424 1.00 91.56 104 GLN A N 1
ATOM 823 C CA . GLN A 1 104 ? 9.446 0.842 -6.682 1.00 91.56 104 GLN A CA 1
ATOM 824 C C . GLN A 1 104 ? 7.996 0.645 -7.147 1.00 91.56 104 GLN A C 1
ATOM 826 O O . GLN A 1 104 ? 7.086 1.337 -6.683 1.00 91.56 104 GLN A O 1
ATOM 831 N N . ARG A 1 105 ? 7.763 -0.316 -8.049 1.00 91.50 105 ARG A N 1
ATOM 832 C CA . ARG A 1 105 ? 6.418 -0.641 -8.546 1.00 91.50 105 ARG A CA 1
ATOM 833 C C . ARG A 1 105 ? 5.542 -1.264 -7.465 1.00 91.50 105 ARG A C 1
ATOM 835 O O . ARG A 1 105 ? 4.368 -0.910 -7.367 1.00 91.50 105 ARG A O 1
ATOM 842 N N . PHE A 1 106 ? 6.101 -2.157 -6.654 1.00 95.06 106 PHE A N 1
ATOM 843 C CA . PHE A 1 106 ? 5.380 -2.770 -5.547 1.00 95.06 106 PHE A CA 1
ATOM 844 C C . PHE A 1 106 ? 4.975 -1.723 -4.508 1.00 95.06 106 PHE A C 1
ATOM 846 O O . PHE A 1 106 ? 3.807 -1.663 -4.132 1.00 95.06 106 PHE A O 1
ATOM 853 N N . THR A 1 107 ? 5.899 -0.847 -4.106 1.00 94.12 107 THR A N 1
ATOM 854 C CA . THR A 1 107 ? 5.632 0.245 -3.159 1.00 94.12 107 THR A CA 1
ATOM 855 C C . THR A 1 107 ? 4.517 1.159 -3.659 1.00 94.12 107 THR A C 1
ATOM 857 O O . THR A 1 107 ? 3.630 1.534 -2.895 1.00 94.12 107 THR A O 1
ATOM 860 N N . LEU A 1 108 ? 4.497 1.478 -4.954 1.00 92.31 108 LEU A N 1
ATOM 861 C CA . LEU A 1 108 ? 3.406 2.248 -5.544 1.00 92.31 108 LEU A CA 1
ATOM 862 C C . LEU A 1 108 ? 2.049 1.525 -5.427 1.00 92.31 108 LEU A C 1
ATOM 864 O O . LEU A 1 108 ? 1.045 2.144 -5.068 1.00 92.31 108 LEU A O 1
ATOM 868 N N . GLY A 1 109 ? 2.018 0.219 -5.702 1.00 93.00 109 GLY A N 1
ATOM 869 C CA . GLY A 1 109 ? 0.822 -0.609 -5.530 1.00 93.00 109 GLY A CA 1
ATOM 870 C C . GLY A 1 109 ? 0.366 -0.698 -4.071 1.00 93.00 109 GLY A C 1
ATOM 871 O O . GLY A 1 109 ? -0.830 -0.615 -3.798 1.00 93.00 109 GLY A O 1
ATOM 872 N N . LEU A 1 110 ? 1.307 -0.782 -3.129 1.00 95.69 110 LEU A N 1
ATOM 873 C CA . LEU A 1 110 ? 1.037 -0.801 -1.691 1.00 95.69 110 LEU A CA 1
ATOM 874 C C . LEU A 1 110 ? 0.389 0.507 -1.213 1.00 95.69 110 LEU A C 1
ATOM 876 O O . LEU A 1 110 ? -0.618 0.484 -0.504 1.00 95.69 110 LEU A O 1
ATOM 880 N N . LYS A 1 111 ? 0.910 1.651 -1.669 1.00 93.75 111 LYS A N 1
ATOM 881 C CA . LYS A 1 111 ? 0.311 2.971 -1.414 1.00 93.75 111 LYS A CA 1
ATOM 882 C C . LYS A 1 111 ? -1.126 3.051 -1.925 1.00 93.75 111 LYS A C 1
ATOM 884 O O . LYS A 1 111 ? -2.012 3.557 -1.234 1.00 93.75 111 LYS A O 1
ATOM 889 N N . LEU A 1 112 ? -1.371 2.528 -3.130 1.00 92.38 112 LEU A N 1
ATOM 890 C CA . LEU A 1 112 ? -2.718 2.470 -3.697 1.00 92.38 112 LEU A CA 1
ATOM 891 C C . LEU A 1 112 ? -3.645 1.589 -2.859 1.00 92.38 112 LEU A C 1
ATOM 893 O O . LEU A 1 112 ? -4.775 1.987 -2.585 1.00 92.38 112 LEU A O 1
ATOM 897 N N . TYR A 1 113 ? -3.163 0.415 -2.452 1.00 95.62 113 TYR A N 1
ATOM 898 C CA . TYR A 1 113 ? -3.913 -0.539 -1.643 1.00 95.62 113 TYR A CA 1
ATOM 899 C C . TYR A 1 113 ? -4.437 0.112 -0.362 1.00 95.62 113 TYR A C 1
ATOM 901 O O . TYR A 1 113 ? -5.646 0.110 -0.136 1.00 95.62 113 TYR A O 1
ATOM 909 N N . TYR A 1 114 ? -3.571 0.756 0.426 1.00 95.50 114 TYR A N 1
ATOM 910 C CA . TYR A 1 114 ? -4.009 1.407 1.661 1.00 95.50 114 TYR A CA 1
ATOM 911 C C . TYR A 1 114 ? -4.941 2.591 1.412 1.00 95.50 114 TYR A C 1
ATOM 913 O O . TYR A 1 114 ? -5.907 2.773 2.157 1.00 95.50 114 TYR A O 1
ATOM 921 N N . LYS A 1 115 ? -4.711 3.375 0.350 1.00 92.19 115 LYS A N 1
ATOM 922 C CA . LYS A 1 115 ? -5.607 4.482 -0.005 1.00 92.19 115 LYS A CA 1
ATOM 923 C C . LYS A 1 115 ? -7.011 3.984 -0.352 1.00 92.19 115 LYS A C 1
ATOM 925 O O . LYS A 1 115 ? -7.989 4.517 0.171 1.00 92.19 115 LYS A O 1
ATOM 930 N N . VAL A 1 116 ? -7.104 2.975 -1.215 1.00 93.81 116 VAL A N 1
ATOM 931 C CA . VAL A 1 116 ? -8.382 2.385 -1.634 1.00 93.81 116 VAL A CA 1
ATOM 932 C C . VAL A 1 116 ? -9.075 1.726 -0.449 1.00 93.81 116 VAL A C 1
ATOM 934 O O . VAL A 1 116 ? -10.248 2.002 -0.221 1.00 93.81 116 VAL A O 1
ATOM 937 N N . LEU A 1 117 ? -8.350 0.934 0.343 1.00 95.69 117 LEU A N 1
ATOM 938 C CA . LEU A 1 117 ? -8.904 0.258 1.512 1.00 95.69 117 LEU A CA 1
ATOM 939 C C . LEU A 1 117 ? -9.452 1.257 2.537 1.00 95.69 117 LEU A C 1
ATOM 941 O O . LEU A 1 117 ? -10.565 1.078 3.019 1.00 95.69 117 LEU A O 1
ATOM 945 N N . THR A 1 118 ? -8.725 2.343 2.813 1.00 93.75 118 THR A N 1
ATOM 946 C CA . THR A 1 118 ? -9.204 3.414 3.705 1.00 93.75 118 THR A CA 1
ATOM 947 C C . THR A 1 118 ? -10.530 3.983 3.210 1.00 93.75 118 THR A C 1
ATOM 949 O O . THR A 1 118 ? -11.492 4.045 3.967 1.00 93.75 118 THR A O 1
ATOM 952 N N . THR A 1 119 ? -10.602 4.350 1.929 1.00 93.44 119 THR A N 1
ATOM 953 C CA . THR A 1 119 ? -11.818 4.928 1.344 1.00 93.44 119 THR A CA 1
ATOM 954 C C . THR A 1 119 ? -12.971 3.922 1.267 1.00 93.44 119 THR A C 1
ATOM 956 O O . THR A 1 119 ? -14.122 4.302 1.454 1.00 93.44 119 THR A O 1
ATOM 959 N N . MET A 1 120 ? -12.692 2.631 1.072 1.00 95.31 120 MET A N 1
ATOM 960 C CA . MET A 1 120 ? -13.714 1.585 1.178 1.00 95.31 120 MET A CA 1
ATOM 961 C C . MET A 1 120 ? -14.279 1.494 2.599 1.00 95.31 120 MET A C 1
ATOM 963 O O . MET A 1 120 ? -15.494 1.469 2.752 1.00 95.31 120 MET A O 1
ATOM 967 N N . MET A 1 121 ? -13.428 1.493 3.631 1.00 94.56 121 MET A N 1
ATOM 968 C CA . MET A 1 121 ? -13.881 1.440 5.030 1.00 94.56 121 MET A CA 1
ATOM 969 C C . MET A 1 121 ? -14.677 2.690 5.436 1.00 94.56 121 MET A C 1
ATOM 971 O O . MET A 1 121 ? -15.641 2.585 6.191 1.00 94.56 121 MET A O 1
ATOM 975 N N . GLU A 1 122 ? -14.308 3.863 4.914 1.00 93.38 122 GLU A N 1
ATOM 976 C CA . GLU A 1 122 ? -15.064 5.113 5.081 1.00 93.38 122 GLU A CA 1
ATOM 977 C C . GLU A 1 122 ? -16.475 4.996 4.507 1.00 93.38 122 GLU A C 1
ATOM 979 O O . GLU A 1 122 ? -17.454 5.156 5.237 1.00 93.38 122 GLU A O 1
ATOM 984 N N . ASN A 1 123 ? -16.568 4.641 3.225 1.00 93.81 123 ASN A N 1
ATOM 985 C CA . ASN A 1 123 ? -17.840 4.521 2.520 1.00 93.81 123 ASN A CA 1
ATOM 986 C C . ASN A 1 123 ? -18.729 3.430 3.127 1.00 93.81 123 ASN A C 1
ATOM 988 O O . ASN A 1 123 ? -19.947 3.580 3.196 1.00 93.81 123 ASN A O 1
ATOM 992 N N . GLU A 1 124 ? -18.135 2.318 3.561 1.00 93.94 124 GLU A N 1
ATOM 993 C CA . GLU A 1 124 ? -18.869 1.251 4.238 1.00 93.94 124 GLU A CA 1
ATOM 994 C C . GLU A 1 124 ? -19.393 1.686 5.603 1.00 93.94 124 GLU A C 1
ATOM 996 O O . GLU A 1 124 ? -20.537 1.388 5.940 1.00 93.94 124 GLU A O 1
ATOM 1001 N N . GLY A 1 125 ? -18.592 2.431 6.367 1.00 90.12 125 GLY A N 1
ATOM 1002 C CA . GLY A 1 125 ? -19.033 3.014 7.630 1.00 90.12 125 GLY A CA 1
ATOM 1003 C C . GLY A 1 125 ? -20.229 3.950 7.448 1.00 90.12 125 GLY A C 1
ATOM 1004 O O . GLY A 1 125 ? -21.202 3.836 8.189 1.00 90.12 125 GLY A O 1
ATOM 1005 N N . GLU A 1 126 ? -20.191 4.826 6.440 1.00 91.56 126 GLU A N 1
ATOM 1006 C CA . GLU A 1 126 ? -21.307 5.725 6.108 1.00 91.56 126 GLU A CA 1
ATOM 1007 C C . GLU A 1 126 ? -22.555 4.965 5.643 1.00 91.56 126 GLU A C 1
ATOM 1009 O O . GLU A 1 126 ? -23.661 5.315 6.034 1.00 91.56 126 GLU A O 1
ATOM 1014 N N . ARG A 1 127 ? -22.395 3.908 4.834 1.00 94.25 127 ARG A N 1
ATOM 1015 C CA . ARG A 1 127 ? -23.516 3.108 4.310 1.00 94.25 127 ARG A CA 1
ATOM 1016 C C . ARG A 1 127 ? -24.271 2.343 5.399 1.00 94.25 127 ARG A C 1
ATOM 1018 O O . ARG A 1 127 ? -25.466 2.101 5.249 1.00 94.25 127 ARG A O 1
ATOM 1025 N N . LEU A 1 128 ? -23.553 1.866 6.413 1.00 90.81 128 LEU A N 1
ATOM 1026 C CA . LEU A 1 128 ? -24.097 1.012 7.474 1.00 90.81 128 LEU A CA 1
ATOM 1027 C C . LEU A 1 128 ? -24.620 1.800 8.685 1.00 90.81 128 LEU A C 1
ATOM 1029 O O . LEU A 1 128 ? -25.163 1.179 9.601 1.00 90.81 128 LEU A O 1
ATOM 1033 N N . THR A 1 129 ? -24.436 3.123 8.697 1.00 74.88 129 THR A N 1
ATOM 1034 C CA . THR A 1 129 ? -24.973 4.039 9.717 1.00 74.88 129 THR A CA 1
ATOM 1035 C C . THR A 1 129 ? -26.344 4.553 9.294 1.00 74.88 129 THR A C 1
ATOM 1037 O O . THR A 1 129 ? -27.232 4.621 10.171 1.00 74.88 129 THR A O 1
#

pLDDT: mean 79.66, std 19.73, range [36.34, 98.06]

Sequence (129 aa):
ILSKDSHLMPLQINRFSSQCIGQSKLLPEQMTPVRVVVGTVQLLQENFSKLPEEPNEKLTSYFQKCTQDPSENIKEIISLLKKTFIHQYQLCSPSTSQETVAEQRFTLGLKLYYKVLTTMMENEGERLT

Organism: NCBI:txid1028688

InterPro domains:
  IPR002720 Retinoblastoma-associated protein, A-box [PF01858] (32-128)
  IPR002720 Retinoblastoma-associated protein, A-box [SM01368] (32-128)
  IPR028309 Retinoblastoma protein family [PTHR13742] (26-128)
  IPR036915 Cyclin-like superfamily [SSF47954] (40-128)

Secondary structure (DSSP, 8-state):
-TT--GGGS-----TT-----SS----GGG--HHHHHHHHHHHHHHHHHTS-SS--HHHHHHHTTSSS--HHHHHHHHHHHHHHHHHHHHHH---TTHHHHHHHHHHHHHHHHHHHHHHHHHHHHHHH-

Radius of gyration: 18.7 Å; chains: 1; bounding box: 51×39×48 Å